Protein AF-A0A8X7CNX5-F1 (afdb_monomer_lite)

Organism: NCBI:txid2747483

Radius of gyration: 21.06 Å; chains: 1; bounding box: 42×54×49 Å

pLDDT: mean 78.17, std 18.8, range [31.39, 95.5]

Sequence (156 aa):
MCGGYTSCVFSLLREIVKSTNPTRCGGGDIEQHLKSDKHKNADRAAASSSSLLNIFKKSDAPTLKDLDIAAAEGVWTYHTIQENHSFRSNDCASKLIQTCFDPKFTCARTKSEAIAVNVLTPTAMKELKYDLDKCNCFTILNDASNHGNKKIYLIV

Structure (mmCIF, N/CA/C/O backbone):
data_AF-A0A8X7CNX5-F1
#
_entry.id   AF-A0A8X7CNX5-F1
#
loop_
_atom_site.group_PDB
_atom_site.id
_atom_site.type_symbol
_atom_site.label_atom_id
_atom_site.label_alt_id
_atom_site.label_comp_id
_atom_site.label_asym_id
_atom_site.label_entity_id
_atom_site.label_seq_id
_atom_site.pdbx_PDB_ins_code
_atom_site.Cartn_x
_atom_site.Cartn_y
_atom_site.Cartn_z
_atom_site.occupancy
_atom_site.B_iso_or_equiv
_atom_site.auth_seq_id
_atom_site.auth_comp_id
_atom_site.auth_asym_id
_atom_site.auth_atom_id
_atom_site.pdbx_PDB_model_num
ATOM 1 N N . MET A 1 1 ? 21.327 4.549 10.946 1.00 32.88 1 MET A N 1
ATOM 2 C CA . MET A 1 1 ? 21.859 5.490 9.935 1.00 32.88 1 MET A CA 1
ATOM 3 C C . MET A 1 1 ? 21.037 5.355 8.654 1.00 32.88 1 MET A C 1
ATOM 5 O O . MET A 1 1 ? 21.256 4.420 7.907 1.00 32.88 1 MET A O 1
ATOM 9 N N . CYS A 1 2 ? 20.031 6.212 8.450 1.00 31.39 2 CYS A N 1
ATOM 10 C CA . CYS A 1 2 ? 19.222 6.302 7.216 1.00 31.39 2 CYS A CA 1
ATOM 11 C C . CYS A 1 2 ? 18.567 7.698 7.129 1.00 31.39 2 CYS A C 1
ATOM 13 O O . CYS A 1 2 ? 17.367 7.833 6.939 1.00 31.39 2 CYS A O 1
ATOM 15 N N . GLY A 1 3 ? 19.353 8.757 7.357 1.00 32.44 3 GLY A N 1
ATOM 16 C CA . GLY A 1 3 ? 18.874 10.150 7.358 1.00 32.44 3 GLY A CA 1
ATOM 17 C C . GLY A 1 3 ? 19.052 10.898 6.029 1.00 32.44 3 GLY A C 1
ATOM 18 O O . GLY A 1 3 ? 18.756 12.083 5.965 1.00 32.44 3 GLY A O 1
ATOM 19 N N . GLY A 1 4 ? 19.576 10.245 4.984 1.00 31.98 4 GLY A N 1
ATOM 20 C CA . GLY A 1 4 ? 19.979 10.919 3.739 1.00 31.98 4 GLY A CA 1
ATOM 21 C C . GLY A 1 4 ? 18.908 10.979 2.643 1.00 31.98 4 GLY A C 1
ATOM 22 O O . GLY A 1 4 ? 18.873 11.936 1.875 1.00 31.98 4 GLY A O 1
ATOM 23 N N . TYR A 1 5 ? 18.009 9.992 2.571 1.00 35.84 5 TYR A N 1
ATOM 24 C CA . TYR A 1 5 ? 17.114 9.840 1.416 1.00 35.84 5 TYR A CA 1
ATOM 25 C C . TYR A 1 5 ? 15.881 10.756 1.456 1.00 35.84 5 TYR A C 1
ATOM 27 O O . TYR A 1 5 ? 15.419 11.201 0.410 1.00 35.84 5 TYR A O 1
ATOM 35 N N . THR A 1 6 ? 15.384 11.125 2.640 1.00 40.69 6 THR A N 1
ATOM 36 C CA . THR A 1 6 ? 14.233 12.038 2.779 1.00 40.69 6 THR A CA 1
ATOM 37 C C . THR A 1 6 ? 14.596 13.494 2.473 1.00 40.69 6 THR A C 1
ATOM 39 O O . THR A 1 6 ? 13.797 14.206 1.872 1.00 40.69 6 THR A O 1
ATOM 42 N N . SER A 1 7 ? 15.821 13.918 2.802 1.00 38.62 7 SER A N 1
ATOM 43 C CA . SER A 1 7 ? 16.367 15.250 2.480 1.00 38.62 7 SER A CA 1
ATOM 44 C C . SER A 1 7 ? 16.482 15.490 0.966 1.00 38.62 7 SER A C 1
ATOM 46 O O . SER A 1 7 ? 16.140 16.566 0.462 1.00 38.62 7 SER A O 1
ATOM 48 N N . CYS A 1 8 ? 16.909 14.465 0.222 1.00 32.47 8 CYS A N 1
ATOM 49 C CA . CYS A 1 8 ? 17.128 14.563 -1.219 1.00 32.47 8 CYS A CA 1
ATOM 50 C C . CYS A 1 8 ? 15.801 14.647 -1.995 1.00 32.47 8 CYS A C 1
ATOM 52 O O . CYS A 1 8 ? 15.646 15.517 -2.849 1.00 32.47 8 CYS A O 1
ATOM 54 N N . VAL A 1 9 ? 14.796 13.841 -1.623 1.00 43.81 9 VAL A N 1
ATOM 55 C CA . VAL A 1 9 ? 13.459 13.866 -2.251 1.00 43.81 9 VAL A CA 1
ATOM 56 C C . VAL A 1 9 ? 12.730 15.188 -1.976 1.00 43.81 9 VAL A C 1
ATOM 58 O O . VAL A 1 9 ? 12.106 15.744 -2.877 1.00 43.81 9 VAL A O 1
ATOM 61 N N . PHE A 1 10 ? 12.866 15.751 -0.768 1.00 39.16 10 PHE A N 1
ATOM 62 C CA . PHE A 1 10 ? 12.292 1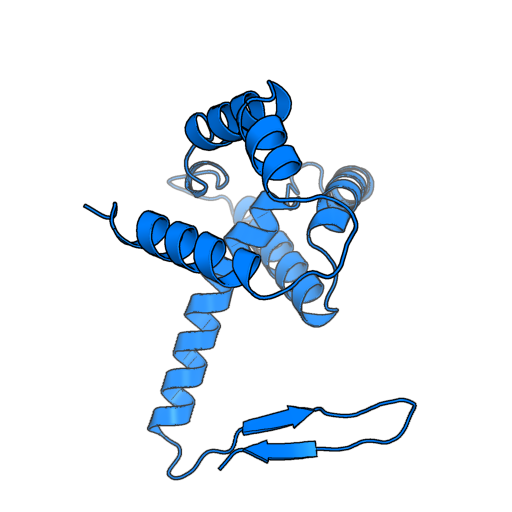7.062 -0.434 1.00 39.16 10 PHE A CA 1
ATOM 63 C C . PHE A 1 10 ? 12.968 18.220 -1.186 1.00 39.16 10 PHE A C 1
ATOM 65 O O . PHE A 1 10 ? 12.303 19.189 -1.555 1.00 39.16 10 PHE A O 1
ATOM 72 N N . SER A 1 11 ? 14.278 18.125 -1.430 1.00 39.47 11 SER A N 1
ATOM 73 C CA . SER A 1 11 ? 15.023 19.125 -2.208 1.00 39.47 11 SER A CA 1
ATOM 74 C C . SER A 1 11 ? 14.665 19.061 -3.696 1.00 39.47 11 SER A C 1
ATOM 76 O O . SER A 1 11 ? 14.449 20.102 -4.314 1.00 39.47 11 SER A O 1
ATOM 78 N N . LEU A 1 12 ? 14.479 17.854 -4.239 1.00 37.12 12 LEU A N 1
ATOM 79 C CA . LEU A 1 12 ? 14.048 17.641 -5.623 1.00 37.12 12 LEU A CA 1
ATOM 80 C C . LEU A 1 12 ? 12.603 18.128 -5.856 1.00 37.12 12 LEU A C 1
ATOM 82 O O . LEU A 1 12 ? 12.318 18.785 -6.854 1.00 37.12 12 LEU A O 1
ATOM 86 N N . LEU A 1 13 ? 11.699 17.900 -4.893 1.00 43.38 13 LEU A N 1
ATOM 87 C CA . LEU A 1 13 ? 10.331 18.444 -4.909 1.00 43.38 13 LEU A CA 1
ATOM 88 C C . LEU A 1 13 ? 10.312 19.982 -4.872 1.00 43.38 13 LEU A C 1
ATOM 90 O O . LEU A 1 13 ? 9.478 20.595 -5.538 1.00 43.38 13 LEU A O 1
ATOM 94 N N . ARG A 1 14 ? 11.247 20.626 -4.155 1.00 44.78 14 ARG A N 1
ATOM 95 C CA . ARG A 1 14 ? 11.394 22.096 -4.163 1.00 44.78 14 ARG A CA 1
ATOM 96 C C . ARG A 1 14 ? 11.859 22.648 -5.512 1.00 44.78 14 ARG A C 1
ATOM 98 O O . ARG A 1 14 ? 11.476 23.767 -5.849 1.00 44.78 14 ARG A O 1
ATOM 105 N N . GLU A 1 15 ? 12.670 21.913 -6.270 1.00 39.59 15 GLU A N 1
ATOM 106 C CA . GLU A 1 15 ? 13.106 22.338 -7.609 1.00 39.59 15 GLU A CA 1
ATOM 107 C C . GLU A 1 15 ? 12.033 22.103 -8.678 1.00 39.59 15 GLU A C 1
ATOM 109 O O . GLU A 1 15 ? 11.807 22.974 -9.518 1.00 39.59 15 GLU A O 1
ATOM 114 N N . ILE A 1 16 ? 11.294 20.995 -8.601 1.00 42.84 16 ILE A N 1
ATOM 115 C CA . ILE A 1 16 ? 10.241 20.658 -9.574 1.00 42.84 16 ILE A CA 1
ATOM 116 C C . ILE A 1 16 ? 9.033 21.607 -9.453 1.00 42.84 16 ILE A C 1
ATOM 118 O O . ILE A 1 16 ? 8.478 22.037 -10.468 1.00 42.84 16 ILE A O 1
ATOM 122 N N . VAL A 1 17 ? 8.674 22.029 -8.233 1.00 46.81 17 VAL A N 1
ATOM 123 C CA . VAL A 1 17 ? 7.570 22.984 -7.993 1.00 46.81 17 VAL A CA 1
ATOM 124 C C . VAL A 1 17 ? 7.873 24.393 -8.528 1.00 46.81 17 VAL A C 1
ATOM 126 O O . VAL A 1 17 ? 6.947 25.115 -8.887 1.00 46.81 17 VAL A O 1
ATOM 129 N N . LYS A 1 18 ? 9.149 24.786 -8.672 1.00 42.78 18 LYS A N 1
ATOM 130 C CA . LYS A 1 18 ? 9.518 26.067 -9.312 1.00 42.78 18 LYS A CA 1
ATOM 131 C C . LYS A 1 18 ? 9.285 26.077 -10.828 1.00 42.78 18 LYS A C 1
ATOM 133 O O . LYS A 1 18 ? 9.194 27.153 -11.409 1.00 42.78 18 LYS A O 1
ATOM 138 N N . SER A 1 19 ? 9.214 24.906 -11.461 1.00 38.91 19 SER A N 1
ATOM 139 C CA . SER A 1 19 ? 9.207 24.751 -12.922 1.00 38.91 19 SER A CA 1
ATOM 140 C C . SER A 1 19 ? 7.797 24.672 -13.528 1.00 38.91 19 SER A C 1
ATOM 142 O O . SER A 1 19 ? 7.607 25.002 -14.697 1.00 38.91 19 SER A O 1
ATOM 144 N N . THR A 1 20 ? 6.773 24.278 -12.758 1.00 43.47 20 THR A N 1
ATOM 145 C CA . THR A 1 20 ? 5.456 23.940 -13.330 1.00 43.47 20 THR A CA 1
ATOM 146 C C . THR A 1 20 ? 4.268 24.372 -12.461 1.00 43.47 20 THR A C 1
ATOM 148 O O . THR A 1 20 ? 3.673 23.546 -11.781 1.00 43.47 20 THR A O 1
ATOM 151 N N . ASN A 1 21 ? 3.845 25.645 -12.518 1.00 39.03 21 ASN A N 1
ATOM 152 C CA . ASN A 1 21 ? 2.401 25.945 -12.466 1.00 39.03 21 ASN A CA 1
ATOM 153 C C . ASN A 1 21 ? 2.032 27.379 -12.906 1.00 39.03 21 ASN A C 1
ATOM 155 O O . ASN A 1 21 ? 2.440 28.343 -12.255 1.00 39.03 21 ASN A O 1
ATOM 159 N N . PRO A 1 22 ? 1.185 27.551 -13.937 1.00 44.25 22 PRO A N 1
ATOM 160 C CA . PRO A 1 22 ? 0.461 28.787 -14.189 1.00 44.25 22 PRO A CA 1
ATOM 161 C C . PRO A 1 22 ? -0.842 28.795 -13.369 1.00 44.25 22 PRO A C 1
ATOM 163 O O . PRO A 1 22 ? -1.930 28.587 -13.899 1.00 44.25 22 PRO A O 1
ATOM 166 N N . THR A 1 23 ? -0.760 29.063 -12.065 1.00 45.31 23 THR A N 1
ATOM 167 C CA . THR A 1 23 ? -1.948 29.338 -11.236 1.00 45.31 23 THR A CA 1
ATOM 168 C C . THR A 1 23 ? -1.673 30.492 -10.285 1.00 45.31 23 THR A C 1
ATOM 170 O O . THR A 1 23 ? -0.646 30.525 -9.620 1.00 45.31 23 THR A O 1
ATOM 173 N N . ARG A 1 24 ? -2.604 31.450 -10.259 1.00 47.94 24 ARG A N 1
ATOM 174 C CA . ARG A 1 24 ? -2.575 32.745 -9.561 1.00 47.94 24 ARG A CA 1
ATOM 175 C C . ARG A 1 24 ? -2.156 32.660 -8.080 1.00 47.94 24 ARG A C 1
ATOM 177 O O . ARG A 1 24 ? -3.027 32.604 -7.220 1.00 47.94 24 ARG A O 1
ATOM 184 N N . CYS A 1 25 ? -0.858 32.687 -7.795 1.00 54.88 25 CYS A N 1
ATOM 185 C CA . CYS A 1 25 ? -0.252 33.095 -6.520 1.00 54.88 25 CYS A CA 1
ATOM 186 C C . CYS A 1 25 ? 1.268 33.157 -6.721 1.00 54.88 25 CYS A C 1
ATOM 188 O O . CYS A 1 25 ? 1.868 32.203 -7.214 1.00 54.88 25 CYS A O 1
ATOM 190 N N . GLY A 1 26 ? 1.881 34.300 -6.425 1.00 74.38 26 GLY A N 1
ATOM 191 C CA . GLY A 1 26 ? 3.302 34.547 -6.692 1.00 74.38 26 GLY A CA 1
ATOM 192 C C . GLY A 1 26 ? 4.228 33.953 -5.626 1.00 74.38 26 GLY A C 1
ATOM 193 O O . GLY A 1 26 ? 3.797 33.279 -4.694 1.00 74.38 26 GLY A O 1
ATOM 194 N N . GLY A 1 27 ? 5.525 34.271 -5.708 1.00 73.19 27 GLY A N 1
ATOM 195 C CA . GLY A 1 27 ? 6.509 33.864 -4.692 1.00 73.19 27 GLY A CA 1
ATOM 196 C C . GLY A 1 27 ? 6.195 34.373 -3.275 1.00 73.19 27 GLY A C 1
ATOM 197 O O . GLY A 1 27 ? 6.510 33.695 -2.300 1.00 73.19 27 GLY A O 1
ATOM 198 N N . GLY A 1 28 ? 5.514 35.520 -3.154 1.00 77.50 28 GLY A N 1
ATOM 199 C CA . GLY A 1 28 ? 5.082 36.075 -1.867 1.00 77.50 28 GLY A CA 1
ATOM 200 C C . GLY A 1 28 ? 4.026 35.224 -1.157 1.00 77.50 28 GLY A C 1
ATOM 201 O O . GLY A 1 28 ? 4.108 35.042 0.055 1.00 77.50 28 GLY A O 1
ATOM 202 N N . ASP A 1 29 ? 3.095 34.625 -1.902 1.00 76.25 29 ASP A N 1
ATOM 203 C CA . ASP A 1 29 ? 2.065 33.746 -1.334 1.00 76.25 29 ASP A CA 1
ATOM 204 C C . ASP A 1 29 ? 2.672 32.443 -0.805 1.00 76.25 29 ASP A C 1
ATOM 206 O O . ASP A 1 29 ? 2.238 31.914 0.219 1.00 76.25 29 ASP A O 1
ATOM 210 N N . ILE A 1 30 ? 3.738 31.954 -1.451 1.00 78.00 30 ILE A N 1
ATOM 211 C CA . ILE A 1 30 ? 4.521 30.813 -0.962 1.00 78.00 30 ILE A CA 1
ATOM 212 C C . ILE A 1 30 ? 5.192 31.181 0.363 1.00 78.00 30 ILE A C 1
ATOM 214 O O . ILE A 1 30 ? 5.105 30.432 1.335 1.00 78.00 30 ILE A O 1
ATOM 218 N N . GLU A 1 31 ? 5.829 32.349 0.441 1.00 83.00 31 GLU A N 1
ATOM 219 C CA . GLU A 1 31 ? 6.502 32.785 1.665 1.00 83.00 31 GLU A CA 1
ATOM 220 C C . GLU A 1 31 ? 5.512 33.019 2.820 1.00 83.00 31 GLU A C 1
ATOM 222 O O . GLU A 1 31 ? 5.790 32.673 3.973 1.00 83.00 31 GLU A O 1
ATOM 227 N N . GLN A 1 32 ? 4.324 33.547 2.514 1.00 82.81 32 GLN A N 1
ATOM 228 C CA . GLN A 1 32 ? 3.247 33.727 3.484 1.00 82.81 32 GLN A CA 1
ATOM 229 C C . GLN A 1 32 ? 2.642 32.382 3.920 1.00 82.81 32 GLN A C 1
ATOM 231 O O . GLN A 1 32 ? 2.382 32.186 5.111 1.00 82.81 32 GLN A O 1
ATOM 236 N N . HIS A 1 33 ? 2.493 31.421 3.001 1.00 83.31 33 HIS A N 1
ATOM 237 C CA . HIS A 1 33 ? 2.070 30.055 3.313 1.00 83.31 33 HIS A CA 1
ATOM 238 C C . HIS A 1 33 ? 3.047 29.365 4.270 1.00 83.31 33 HIS A C 1
ATOM 240 O O . HIS A 1 33 ? 2.607 28.815 5.281 1.00 83.31 33 HIS A O 1
ATOM 246 N N . LEU A 1 34 ? 4.358 29.453 4.013 1.00 82.31 34 LEU A N 1
ATOM 247 C CA . LEU A 1 34 ? 5.399 28.875 4.877 1.00 82.31 34 LEU A CA 1
ATOM 248 C C . LEU A 1 34 ? 5.371 29.464 6.298 1.00 82.31 34 LEU A C 1
ATOM 250 O O . LEU A 1 34 ? 5.640 28.772 7.279 1.00 82.31 34 LEU A O 1
ATOM 254 N N . LYS A 1 35 ? 5.015 30.747 6.430 1.00 86.38 35 LYS A N 1
ATOM 255 C CA . LYS A 1 35 ? 4.885 31.423 7.732 1.00 86.38 35 LYS A CA 1
ATOM 256 C C . LYS A 1 35 ? 3.558 31.119 8.437 1.00 86.38 35 LYS A C 1
ATOM 258 O O . LYS A 1 35 ? 3.467 31.351 9.647 1.00 86.38 35 LYS A O 1
ATOM 263 N N . SER A 1 36 ? 2.561 30.596 7.721 1.00 90.44 36 SER A N 1
ATOM 264 C CA . SER A 1 36 ? 1.232 30.309 8.263 1.00 90.44 36 SER A CA 1
ATOM 265 C C . SER A 1 36 ? 1.258 29.204 9.321 1.00 90.44 36 SER A C 1
ATOM 267 O O . SER A 1 36 ? 2.026 28.242 9.241 1.00 90.44 36 SER A O 1
ATOM 269 N N . ASP A 1 37 ? 0.356 29.300 10.298 1.00 90.69 37 ASP A N 1
ATOM 270 C CA . ASP A 1 37 ? 0.231 28.280 11.344 1.00 90.69 37 ASP A CA 1
ATOM 271 C C . ASP A 1 37 ? -0.247 26.935 10.792 1.00 90.69 37 ASP A C 1
ATOM 273 O O . ASP A 1 37 ? 0.097 25.892 11.341 1.00 90.69 37 ASP A O 1
ATOM 277 N N . LYS A 1 38 ? -0.976 26.930 9.665 1.00 87.25 38 LYS A N 1
ATOM 278 C CA . LYS A 1 38 ? -1.356 25.691 8.971 1.00 87.25 38 LYS A CA 1
ATOM 279 C C . LYS A 1 38 ? -0.129 24.907 8.509 1.00 87.25 38 LYS A C 1
ATOM 281 O O . LYS A 1 38 ? -0.067 23.710 8.770 1.00 87.25 38 LYS A O 1
ATOM 286 N N . HIS A 1 39 ? 0.836 25.570 7.867 1.00 86.31 39 HIS A N 1
ATOM 287 C CA . HIS A 1 39 ? 2.076 24.926 7.423 1.00 86.31 39 HIS A CA 1
ATOM 288 C C . HIS A 1 39 ? 2.898 24.434 8.619 1.00 86.31 39 HIS A C 1
ATOM 290 O O . HIS A 1 39 ? 3.212 23.251 8.704 1.00 86.31 39 HIS A O 1
ATOM 296 N N . LYS A 1 40 ? 3.121 25.296 9.619 1.00 88.88 40 LYS A N 1
ATOM 297 C CA . LYS A 1 40 ? 3.864 24.930 10.839 1.00 88.88 40 LYS A CA 1
ATOM 298 C C . LYS A 1 40 ? 3.230 23.760 11.590 1.00 88.88 40 LYS A C 1
ATOM 300 O O . LYS A 1 40 ? 3.943 22.907 12.112 1.00 88.88 40 LYS A O 1
ATOM 305 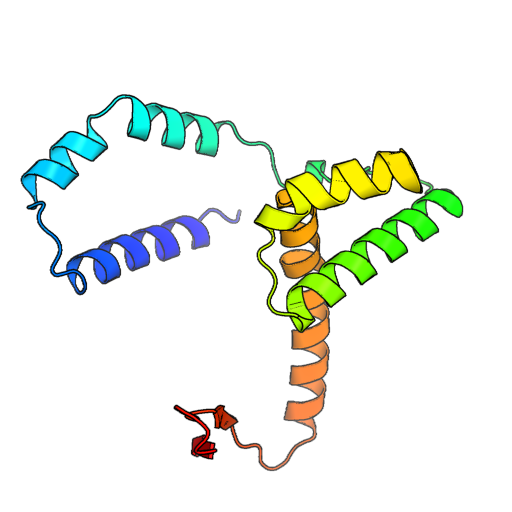N N . ASN A 1 41 ? 1.901 23.708 11.673 1.00 87.88 41 ASN A N 1
ATOM 306 C CA . ASN A 1 41 ? 1.201 22.602 12.320 1.00 87.88 41 ASN A CA 1
ATOM 307 C C . ASN A 1 41 ? 1.286 21.313 11.498 1.00 87.88 41 ASN A C 1
ATOM 309 O O . ASN A 1 41 ? 1.428 20.249 12.092 1.00 87.88 41 ASN A O 1
ATOM 313 N N . ALA A 1 42 ? 1.248 21.394 10.165 1.00 83.12 42 ALA A N 1
ATOM 314 C CA . ALA A 1 42 ? 1.471 20.238 9.301 1.00 83.12 42 ALA A CA 1
ATOM 315 C C . ALA A 1 42 ? 2.900 19.689 9.450 1.00 83.12 42 ALA A C 1
ATOM 317 O O . ALA A 1 42 ? 3.066 18.485 9.632 1.00 83.12 42 ALA A O 1
ATOM 318 N N . ASP A 1 43 ? 3.911 20.561 9.481 1.00 83.25 43 ASP A N 1
ATOM 319 C CA . ASP A 1 43 ? 5.309 20.171 9.700 1.00 83.25 43 ASP A CA 1
ATOM 320 C C . ASP A 1 43 ? 5.515 19.538 11.079 1.00 83.25 43 ASP A C 1
ATOM 322 O O . ASP A 1 43 ? 6.152 18.493 11.209 1.00 83.25 43 ASP A O 1
ATOM 326 N N . ARG A 1 44 ? 4.930 20.137 12.124 1.00 85.19 44 ARG A N 1
ATOM 327 C CA . ARG A 1 44 ? 4.959 19.580 13.484 1.00 85.19 44 ARG A CA 1
ATOM 328 C C . ARG A 1 44 ? 4.270 18.221 13.551 1.00 85.19 44 ARG A C 1
ATOM 330 O O . ARG A 1 44 ? 4.794 17.331 14.209 1.00 85.19 44 ARG A O 1
ATOM 337 N N . ALA A 1 45 ? 3.130 18.056 12.879 1.00 79.75 45 ALA A N 1
ATOM 338 C CA . ALA A 1 45 ? 2.403 16.789 12.820 1.00 79.75 45 ALA A CA 1
ATOM 339 C C . ALA A 1 45 ? 3.182 15.709 12.053 1.00 79.75 45 ALA A C 1
ATOM 341 O O . ALA A 1 45 ? 3.172 14.546 12.450 1.00 79.75 45 ALA A O 1
ATOM 342 N N . ALA A 1 46 ? 3.892 16.082 10.986 1.00 76.31 46 ALA A N 1
ATOM 343 C CA . ALA A 1 46 ? 4.784 15.173 10.276 1.00 76.31 46 ALA A CA 1
ATOM 344 C C . ALA A 1 46 ? 5.968 14.752 11.163 1.00 76.31 46 ALA A C 1
ATOM 346 O O . ALA A 1 46 ? 6.269 13.562 11.260 1.00 76.31 46 ALA A O 1
ATOM 347 N N . ALA A 1 47 ? 6.587 15.702 11.872 1.00 74.81 47 ALA A N 1
ATOM 348 C CA . ALA A 1 47 ? 7.704 15.442 12.781 1.00 74.81 47 ALA A CA 1
ATOM 349 C C . ALA A 1 47 ? 7.309 14.625 14.026 1.00 74.81 47 ALA A C 1
ATOM 351 O O . ALA A 1 47 ? 8.139 13.893 14.560 1.00 74.81 47 ALA A O 1
ATOM 352 N N . SER A 1 48 ? 6.060 14.737 14.490 1.00 74.12 48 SER A N 1
ATOM 353 C CA . SER A 1 48 ? 5.535 13.968 15.626 1.00 74.12 48 SER A CA 1
ATOM 354 C C . SER A 1 48 ? 4.898 12.633 15.229 1.00 74.12 48 SER A C 1
ATOM 356 O O . SER A 1 48 ? 4.506 11.858 16.104 1.00 74.12 48 SER A O 1
ATOM 358 N N . SER A 1 49 ? 4.794 12.339 13.929 1.00 67.25 49 SER A N 1
ATOM 359 C CA . SER A 1 49 ? 4.244 11.072 13.454 1.00 67.25 49 SER A CA 1
ATOM 360 C C . SER A 1 49 ? 5.184 9.906 13.785 1.00 67.25 49 S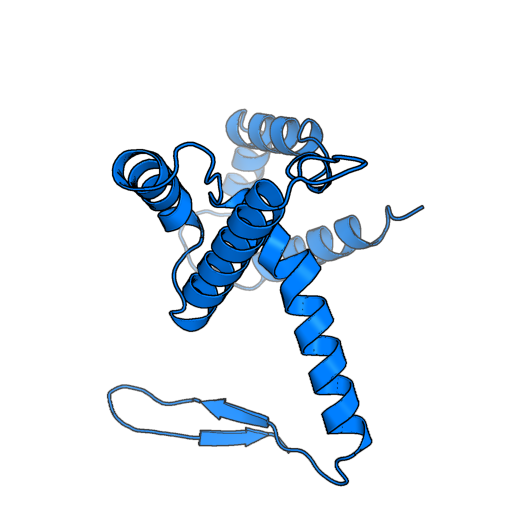ER A C 1
ATOM 362 O O . SER A 1 49 ? 6.397 9.968 13.583 1.00 67.25 49 SER A O 1
ATOM 364 N N . SER A 1 50 ? 4.628 8.831 14.351 1.00 65.12 50 SER A N 1
ATOM 365 C CA . SER A 1 50 ? 5.406 7.635 14.695 1.00 65.12 50 SER A CA 1
ATOM 366 C C . SER A 1 50 ? 5.690 6.768 13.462 1.00 65.12 50 SER A C 1
ATOM 368 O O . SER A 1 50 ? 4.963 6.825 12.472 1.00 65.12 50 SER A O 1
ATOM 370 N N . SER A 1 51 ? 6.756 5.960 13.523 1.00 66.94 51 SER A N 1
ATOM 371 C CA . SER A 1 51 ? 7.172 5.079 12.422 1.00 66.94 51 SER A CA 1
ATOM 372 C C . SER A 1 51 ? 6.024 4.189 11.934 1.00 66.94 51 SER A C 1
ATOM 374 O O . SER A 1 51 ? 5.354 3.545 12.742 1.00 66.94 51 SER A O 1
ATOM 376 N N . LEU A 1 52 ? 5.852 4.089 10.607 1.00 62.75 52 LEU A N 1
ATOM 377 C CA . LEU A 1 52 ? 4.847 3.239 9.945 1.00 62.75 52 LEU A CA 1
ATOM 378 C C . LEU A 1 52 ? 4.912 1.769 10.397 1.00 62.75 52 LEU A C 1
ATOM 380 O O . LEU A 1 52 ? 3.915 1.056 10.342 1.00 62.75 52 LEU A O 1
ATOM 384 N N . LEU A 1 53 ? 6.064 1.321 10.906 1.00 62.47 53 LEU A N 1
ATOM 385 C CA . LEU A 1 53 ? 6.249 -0.026 11.450 1.00 62.47 53 LEU A CA 1
ATOM 386 C C . LEU A 1 53 ? 5.397 -0.307 12.698 1.00 62.47 53 LEU A C 1
ATOM 388 O O . LEU A 1 53 ? 5.159 -1.471 13.009 1.00 62.47 53 LEU A O 1
ATOM 392 N N . ASN A 1 54 ? 4.922 0.728 13.398 1.00 60.88 54 ASN A N 1
ATOM 393 C CA . ASN A 1 54 ? 4.027 0.584 14.550 1.00 60.88 54 ASN A CA 1
ATOM 394 C C . ASN A 1 54 ? 2.563 0.334 14.152 1.00 60.88 54 ASN A C 1
ATOM 396 O O . ASN A 1 54 ? 1.747 0.013 15.012 1.00 60.88 54 ASN A O 1
ATOM 400 N N . ILE A 1 55 ? 2.210 0.493 12.871 1.00 61.47 55 ILE A N 1
ATOM 401 C CA . ILE A 1 55 ? 0.845 0.252 12.372 1.00 61.47 55 ILE A CA 1
ATOM 402 C C . ILE A 1 55 ? 0.537 -1.250 12.352 1.00 61.47 55 ILE A C 1
ATOM 404 O O . ILE A 1 55 ? -0.614 -1.665 12.504 1.00 61.47 55 ILE A O 1
ATOM 408 N N . PHE A 1 56 ? 1.566 -2.080 12.192 1.00 66.50 56 PHE A N 1
ATOM 409 C CA . PHE A 1 56 ? 1.431 -3.526 12.241 1.00 66.50 56 PHE A CA 1
ATOM 410 C C . PHE A 1 56 ? 1.494 -4.005 13.690 1.00 66.50 56 PHE A C 1
ATOM 412 O O . PHE A 1 56 ? 2.410 -3.657 14.439 1.00 66.50 56 PHE A O 1
ATOM 419 N N . LYS A 1 57 ? 0.527 -4.838 14.089 1.00 65.81 57 LYS A N 1
ATOM 420 C CA . LYS A 1 57 ? 0.594 -5.540 15.372 1.00 65.81 57 LYS A CA 1
ATOM 421 C C . LYS A 1 57 ? 1.810 -6.464 15.346 1.00 65.81 57 LYS A C 1
ATOM 423 O O . LYS A 1 57 ? 1.829 -7.439 14.602 1.00 65.81 57 LYS A O 1
ATOM 428 N N . LYS A 1 58 ? 2.819 -6.158 16.160 1.00 63.91 58 LYS A N 1
ATOM 429 C CA . LYS A 1 58 ? 3.915 -7.085 16.442 1.00 63.91 58 LYS A CA 1
ATOM 430 C C . LYS A 1 58 ? 3.399 -8.113 17.442 1.00 63.91 58 LYS A C 1
ATOM 432 O O . LYS A 1 58 ? 3.281 -7.810 18.624 1.00 63.91 58 LYS A O 1
ATOM 437 N N . SER A 1 59 ? 3.024 -9.287 16.955 1.00 64.81 59 SER A N 1
ATOM 438 C CA . SER A 1 59 ? 2.782 -10.457 17.797 1.00 64.81 59 SER A CA 1
ATOM 439 C C . SER A 1 59 ? 3.908 -11.452 17.567 1.00 64.81 59 SER A C 1
ATOM 441 O O . SER A 1 59 ? 4.098 -11.890 16.432 1.00 64.81 59 SER A O 1
ATOM 443 N N . ASP A 1 60 ? 4.612 -11.840 18.629 1.00 67.31 60 ASP A N 1
ATOM 444 C CA . ASP A 1 60 ? 5.666 -12.863 18.559 1.00 67.31 60 ASP A CA 1
ATOM 445 C C . ASP A 1 60 ? 5.108 -14.254 18.187 1.00 67.31 60 ASP A C 1
ATOM 447 O O . ASP A 1 60 ? 5.843 -15.120 17.723 1.00 67.31 60 ASP A O 1
ATOM 451 N N . ALA A 1 61 ? 3.787 -14.443 18.318 1.00 76.81 61 ALA A N 1
ATOM 452 C CA . ALA A 1 61 ? 3.043 -15.599 17.826 1.00 76.81 61 ALA A CA 1
ATOM 453 C C . ALA A 1 61 ? 1.670 -15.157 17.267 1.00 76.81 61 ALA A C 1
ATOM 455 O O . ALA A 1 61 ? 0.731 -14.969 18.046 1.00 76.81 61 ALA A O 1
ATOM 456 N N . PRO A 1 62 ? 1.529 -14.936 15.946 1.00 78.88 62 PRO A N 1
ATOM 457 C CA . PRO A 1 62 ? 0.239 -14.608 15.343 1.00 78.88 62 PRO A CA 1
ATOM 458 C C . PRO A 1 62 ? -0.706 -15.815 15.387 1.00 78.88 62 PRO A C 1
ATOM 460 O O . PRO A 1 62 ? -0.311 -16.946 15.098 1.00 78.88 62 PRO A O 1
ATOM 463 N N . THR A 1 63 ? -1.974 -15.580 15.723 1.00 86.19 63 THR A N 1
ATOM 464 C CA . THR A 1 63 ? -3.012 -16.618 15.635 1.00 86.19 63 THR A CA 1
ATOM 465 C C . THR A 1 63 ? -3.350 -16.874 14.164 1.00 86.19 63 THR A C 1
ATOM 467 O O . THR A 1 63 ? -3.247 -15.962 13.347 1.00 86.19 63 THR A O 1
ATOM 470 N N . LEU A 1 64 ? -3.869 -18.060 13.819 1.00 86.12 64 LEU A N 1
ATOM 471 C CA . LEU A 1 64 ? -4.403 -18.337 12.471 1.00 86.12 64 LEU A CA 1
ATOM 472 C C . LEU A 1 64 ? -5.369 -17.240 11.983 1.00 86.12 64 LEU A C 1
ATOM 474 O O . LEU A 1 64 ? -5.225 -16.737 10.878 1.00 86.12 64 LEU A O 1
ATOM 478 N N . LYS A 1 65 ? -6.268 -16.771 12.857 1.00 85.81 65 LYS A N 1
ATOM 479 C CA . LYS A 1 65 ? -7.197 -15.674 12.541 1.00 85.81 65 LYS A CA 1
ATOM 480 C C . LYS A 1 65 ? -6.499 -14.344 12.241 1.00 85.81 65 LYS A C 1
ATOM 482 O O . LYS A 1 65 ? -7.001 -13.561 11.446 1.00 85.81 65 LYS A O 1
ATOM 487 N N . ASP A 1 66 ? -5.370 -14.062 12.890 1.00 86.62 66 ASP A N 1
ATOM 488 C CA . ASP A 1 66 ? -4.616 -12.829 12.640 1.00 86.62 66 ASP A CA 1
ATOM 489 C C . ASP A 1 66 ? -3.927 -12.886 11.268 1.00 86.62 66 ASP A C 1
ATOM 491 O O . ASP A 1 66 ? -3.846 -11.867 10.581 1.00 86.62 66 ASP A O 1
ATOM 495 N N . LEU A 1 67 ? -3.491 -14.079 10.847 1.00 89.00 67 LEU A N 1
ATOM 496 C CA . LEU A 1 67 ? -2.962 -14.319 9.504 1.00 89.00 67 LEU A CA 1
ATOM 497 C C . LEU A 1 67 ? -4.051 -14.184 8.434 1.00 89.00 67 LEU A C 1
ATOM 499 O O . LEU A 1 67 ? -3.802 -13.544 7.415 1.00 89.00 67 LEU A O 1
ATOM 503 N N . ASP A 1 68 ? -5.256 -14.705 8.681 1.00 91.44 68 ASP A N 1
ATOM 504 C CA . ASP A 1 68 ? -6.394 -14.564 7.760 1.00 91.44 68 ASP A CA 1
ATOM 505 C C . ASP A 1 68 ? -6.773 -13.089 7.554 1.00 91.44 68 ASP A C 1
ATOM 507 O O . ASP A 1 68 ? -6.978 -12.640 6.425 1.00 91.44 68 ASP A O 1
ATOM 511 N N . ILE A 1 69 ? -6.799 -12.303 8.638 1.00 91.25 69 ILE A N 1
ATOM 512 C CA . ILE A 1 69 ? -7.045 -10.858 8.561 1.00 91.25 69 ILE A CA 1
ATOM 513 C C . ILE A 1 69 ? -5.912 -10.172 7.791 1.00 91.25 69 ILE A C 1
ATOM 515 O O . ILE A 1 69 ? -6.187 -9.389 6.885 1.00 91.25 69 ILE A O 1
ATOM 519 N N . ALA A 1 70 ? -4.648 -10.476 8.097 1.00 90.94 70 ALA A N 1
ATOM 520 C CA . ALA A 1 70 ? -3.512 -9.888 7.386 1.00 90.94 70 ALA A CA 1
ATOM 521 C C . ALA A 1 70 ? -3.545 -10.208 5.879 1.00 90.94 70 ALA A C 1
ATOM 523 O O . ALA A 1 70 ? -3.276 -9.331 5.055 1.00 90.94 70 ALA A O 1
ATOM 524 N N . ALA A 1 71 ? -3.933 -11.433 5.511 1.00 92.31 71 ALA A N 1
ATOM 525 C CA . ALA A 1 71 ? -4.134 -11.832 4.124 1.00 92.31 71 ALA A CA 1
ATOM 526 C C . ALA A 1 71 ? -5.277 -11.039 3.471 1.00 92.31 71 ALA A C 1
ATOM 528 O O . ALA A 1 71 ? -5.091 -10.500 2.381 1.00 92.31 71 ALA A O 1
ATOM 529 N N . ALA A 1 72 ? -6.421 -10.887 4.146 1.00 93.44 72 ALA A N 1
ATOM 530 C CA . ALA A 1 72 ? -7.544 -10.095 3.644 1.00 93.44 72 ALA A CA 1
ATOM 531 C C . ALA A 1 72 ? -7.161 -8.622 3.411 1.00 93.44 72 ALA A C 1
ATOM 533 O O . ALA A 1 72 ? -7.513 -8.037 2.386 1.00 93.44 72 ALA A O 1
ATOM 534 N N . GLU A 1 73 ? -6.399 -8.017 4.323 1.00 94.00 73 GLU A N 1
ATOM 535 C CA . GLU A 1 73 ? -5.909 -6.640 4.185 1.00 94.00 73 GLU A CA 1
ATOM 536 C C . GLU A 1 73 ? -4.891 -6.492 3.043 1.00 94.00 73 GLU A C 1
ATOM 538 O O . GLU A 1 73 ? -4.897 -5.479 2.331 1.00 94.00 73 GLU A O 1
ATOM 543 N N . GLY A 1 74 ? -4.044 -7.506 2.843 1.00 93.94 74 GLY A N 1
ATOM 544 C CA . GLY A 1 74 ? -3.115 -7.596 1.718 1.00 93.94 74 GLY A CA 1
ATOM 545 C C . GLY A 1 74 ? -3.836 -7.679 0.374 1.00 93.94 74 GLY A C 1
ATOM 546 O O . GLY A 1 74 ? -3.559 -6.884 -0.526 1.00 93.94 74 GLY A O 1
ATOM 547 N N . VAL A 1 75 ? -4.816 -8.578 0.267 1.00 95.12 75 VAL A N 1
ATOM 548 C CA . VAL A 1 75 ? -5.652 -8.750 -0.933 1.00 95.12 75 VAL A CA 1
ATOM 549 C C . VAL A 1 75 ? -6.451 -7.481 -1.232 1.00 95.12 75 VAL A C 1
ATOM 551 O O . VAL A 1 75 ? -6.479 -7.032 -2.377 1.00 95.12 75 VAL A O 1
ATOM 554 N N . TRP A 1 76 ? -7.037 -6.849 -0.212 1.00 94.94 76 TRP A N 1
ATOM 555 C CA . TRP A 1 76 ? -7.751 -5.579 -0.370 1.00 94.94 76 TRP A CA 1
ATOM 556 C C . TRP A 1 76 ? -6.846 -4.471 -0.924 1.00 94.94 76 TRP A C 1
ATOM 558 O O . TRP A 1 76 ? -7.232 -3.719 -1.824 1.00 94.94 76 TRP A O 1
ATOM 568 N N . THR A 1 77 ? -5.616 -4.385 -0.412 1.00 95.00 77 THR A N 1
ATOM 569 C CA . THR A 1 77 ? -4.625 -3.412 -0.885 1.00 95.00 77 THR A CA 1
ATOM 570 C C . THR A 1 77 ? -4.249 -3.672 -2.340 1.00 95.00 77 THR A C 1
ATOM 572 O O . THR A 1 77 ? -4.238 -2.736 -3.138 1.00 95.00 77 THR A O 1
ATOM 575 N N . TYR A 1 78 ? -3.998 -4.931 -2.705 1.00 95.50 78 TYR A N 1
ATOM 576 C CA . TYR A 1 78 ? -3.710 -5.315 -4.086 1.00 95.50 78 TYR A CA 1
ATOM 577 C C . TYR A 1 78 ? -4.860 -4.943 -5.031 1.00 95.50 78 TYR A C 1
ATOM 579 O O . TYR A 1 78 ? -4.626 -4.300 -6.050 1.00 95.50 78 TYR A O 1
ATOM 587 N N . HIS A 1 79 ? -6.104 -5.258 -4.660 1.00 95.00 79 HIS A N 1
ATOM 588 C CA . HIS A 1 79 ? -7.279 -4.882 -5.447 1.00 95.00 79 HIS A CA 1
ATOM 589 C C . HIS A 1 79 ? -7.395 -3.360 -5.624 1.00 95.00 79 HIS A C 1
ATOM 591 O O . HIS A 1 79 ? -7.622 -2.886 -6.733 1.00 95.00 79 HIS A O 1
ATOM 597 N N . THR A 1 80 ? -7.152 -2.588 -4.559 1.00 94.25 80 THR A N 1
ATOM 598 C CA . THR A 1 80 ? -7.164 -1.116 -4.626 1.00 94.25 80 THR A CA 1
ATOM 599 C C . THR A 1 80 ? -6.166 -0.591 -5.669 1.00 94.25 80 THR A C 1
ATOM 601 O O . THR A 1 80 ? -6.487 0.335 -6.410 1.00 94.25 80 THR A O 1
ATOM 604 N N . ILE A 1 81 ? -4.968 -1.185 -5.745 1.00 94.12 81 ILE A N 1
ATOM 605 C CA . ILE A 1 81 ? -3.927 -0.803 -6.713 1.00 94.12 81 ILE A CA 1
ATOM 606 C C . ILE A 1 81 ? -4.332 -1.196 -8.135 1.00 94.12 81 ILE A C 1
ATOM 608 O O . ILE A 1 81 ? -4.206 -0.378 -9.043 1.00 94.12 81 ILE A O 1
ATOM 612 N N . GLN A 1 82 ? -4.838 -2.417 -8.323 1.00 93.38 82 GLN A N 1
ATOM 613 C CA . GLN A 1 82 ? -5.217 -2.934 -9.641 1.00 93.38 82 GLN A CA 1
ATOM 614 C C . GLN A 1 82 ? -6.343 -2.124 -10.292 1.00 93.38 82 GLN A C 1
ATOM 616 O O . GLN A 1 82 ? -6.273 -1.827 -11.480 1.00 93.38 82 GLN A O 1
ATOM 621 N N . GLU A 1 83 ? -7.337 -1.703 -9.510 1.00 92.12 83 GLU A N 1
ATOM 622 C CA . GLU A 1 83 ? -8.436 -0.849 -9.987 1.00 92.12 83 GLU A CA 1
ATOM 623 C C . GLU A 1 83 ? -8.067 0.646 -10.022 1.00 92.12 83 GLU A C 1
ATOM 625 O O . GLU A 1 83 ? -8.909 1.504 -10.299 1.00 92.12 83 GLU A O 1
ATOM 630 N N . ASN A 1 84 ? -6.810 0.986 -9.711 1.00 89.12 84 ASN A N 1
ATOM 631 C CA . ASN A 1 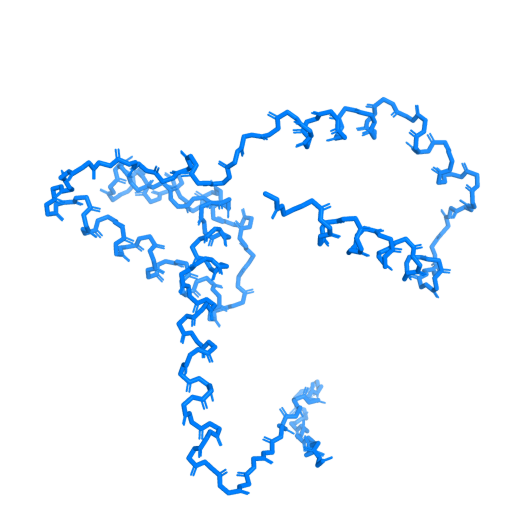84 ? -6.310 2.357 -9.616 1.00 89.12 84 ASN A CA 1
ATOM 632 C C . ASN A 1 84 ? -7.178 3.252 -8.702 1.00 89.12 84 ASN A C 1
ATOM 634 O O . ASN A 1 84 ? -7.411 4.438 -8.962 1.00 89.12 84 ASN A O 1
ATOM 638 N N . HIS A 1 85 ? -7.692 2.670 -7.618 1.00 91.19 85 HIS A N 1
ATOM 639 C CA . HIS A 1 85 ? -8.488 3.377 -6.630 1.00 91.19 85 HIS A CA 1
ATOM 640 C C . HIS A 1 85 ? -7.600 4.172 -5.670 1.00 91.19 85 HIS A C 1
ATOM 642 O O . HIS A 1 85 ? -6.490 3.786 -5.307 1.00 91.19 85 HIS A O 1
ATOM 648 N N . SER A 1 86 ? -8.109 5.316 -5.213 1.00 92.31 86 SER A N 1
ATOM 649 C CA . SER A 1 86 ? -7.383 6.136 -4.247 1.00 92.31 86 SER A CA 1
ATOM 650 C C . SER A 1 86 ? -7.348 5.455 -2.881 1.00 92.31 86 SER A C 1
ATOM 652 O O . SER A 1 86 ? -8.397 5.171 -2.319 1.00 92.31 86 SER A O 1
ATOM 654 N N . PHE A 1 87 ? -6.183 5.350 -2.237 1.00 91.75 87 PHE A N 1
ATOM 655 C CA . PHE A 1 87 ? -6.116 4.882 -0.841 1.00 91.75 87 PHE A CA 1
ATOM 656 C C . PHE A 1 87 ? -6.956 5.725 0.135 1.00 91.75 87 PHE A C 1
ATOM 658 O O . PHE A 1 87 ? -7.280 5.263 1.225 1.00 91.75 87 PHE A O 1
ATOM 665 N N . ARG A 1 88 ? -7.357 6.949 -0.241 1.00 90.19 88 ARG A N 1
ATOM 666 C CA . ARG A 1 88 ? -8.278 7.773 0.559 1.00 90.19 88 ARG A CA 1
ATOM 667 C C . ARG A 1 88 ? -9.686 7.180 0.647 1.00 90.19 88 ARG A C 1
ATOM 669 O O . ARG A 1 88 ? -10.346 7.405 1.657 1.00 90.19 88 ARG A O 1
ATOM 676 N N . SER A 1 89 ? -10.153 6.421 -0.351 1.00 91.38 89 SER A N 1
ATOM 677 C CA . SER A 1 89 ? -11.447 5.728 -0.246 1.00 91.38 89 SER A CA 1
ATOM 678 C C . SER A 1 89 ? -11.406 4.596 0.780 1.00 91.38 89 SER A C 1
ATOM 680 O O . SER A 1 89 ? -12.440 4.225 1.330 1.00 91.38 89 SER A O 1
ATOM 682 N N . ASN A 1 90 ? -10.219 4.097 1.129 1.00 93.12 90 ASN A N 1
ATOM 683 C CA . ASN A 1 90 ? -10.094 3.033 2.121 1.00 93.12 90 ASN A CA 1
ATOM 684 C C . ASN A 1 90 ? -10.408 3.517 3.545 1.00 93.12 90 ASN A C 1
ATOM 686 O O . ASN A 1 90 ? -10.771 2.703 4.389 1.00 93.12 90 ASN A O 1
ATOM 690 N N . ASP A 1 91 ? -10.374 4.828 3.816 1.00 92.31 91 ASP A N 1
ATOM 691 C CA . ASP A 1 91 ? -10.775 5.373 5.122 1.00 92.31 91 ASP A CA 1
ATOM 692 C C . ASP A 1 91 ? -12.277 5.166 5.402 1.00 92.31 91 ASP A C 1
ATOM 694 O O . ASP A 1 91 ? -12.663 4.929 6.552 1.00 92.31 91 ASP A O 1
ATOM 698 N N . CYS A 1 92 ? -13.135 5.231 4.372 1.00 91.94 92 CYS A N 1
ATOM 699 C CA . CYS A 1 92 ? -14.555 4.894 4.512 1.00 91.94 92 CYS A CA 1
ATOM 700 C C . CYS A 1 92 ? -14.812 3.396 4.304 1.00 91.94 92 CYS A C 1
ATOM 702 O O . CYS A 1 92 ? -15.561 2.807 5.086 1.00 91.94 92 CYS A O 1
ATOM 704 N N . ALA A 1 93 ? -14.147 2.761 3.331 1.00 92.75 93 ALA A N 1
ATOM 705 C CA . ALA A 1 93 ? -14.328 1.337 3.058 1.00 92.75 93 ALA A CA 1
ATOM 706 C C . ALA A 1 93 ? -13.920 0.466 4.255 1.00 92.75 93 ALA A C 1
ATOM 708 O O . ALA A 1 93 ? -14.664 -0.436 4.624 1.00 92.75 93 ALA A O 1
ATOM 709 N N . SER A 1 94 ? -12.815 0.783 4.940 1.00 93.06 94 SER A N 1
ATOM 710 C CA . SER A 1 94 ? -12.388 0.040 6.133 1.00 93.06 94 SER A CA 1
ATOM 711 C C . SER A 1 94 ? -13.446 0.062 7.236 1.00 93.06 94 SER A C 1
ATOM 713 O O . SER A 1 94 ? -13.644 -0.955 7.890 1.00 93.06 94 SER A O 1
ATOM 715 N N . LYS A 1 95 ? -14.148 1.185 7.441 1.00 93.31 95 LYS A N 1
ATOM 716 C CA . LYS A 1 95 ? -15.226 1.282 8.445 1.00 93.31 95 LYS A CA 1
ATOM 717 C C . LYS A 1 95 ? -16.454 0.471 8.040 1.00 93.31 95 LYS A C 1
ATOM 719 O O . LYS A 1 95 ? -17.089 -0.159 8.884 1.00 93.31 95 LYS A O 1
ATOM 724 N N . LEU A 1 96 ? -16.779 0.479 6.749 1.00 94.00 96 LEU A N 1
ATOM 725 C CA . LEU A 1 96 ? -17.876 -0.315 6.208 1.00 94.00 96 LEU A CA 1
ATOM 726 C C . LEU A 1 96 ? -17.578 -1.814 6.347 1.00 94.00 96 LEU A C 1
ATOM 728 O O . LEU A 1 96 ? -18.415 -2.558 6.848 1.00 94.00 96 LEU A O 1
ATOM 732 N N . ILE A 1 97 ? -16.355 -2.237 6.018 1.00 93.25 97 ILE A N 1
ATOM 733 C CA . ILE A 1 97 ? -15.919 -3.630 6.154 1.00 93.25 97 ILE A CA 1
ATOM 734 C C . ILE A 1 97 ? -15.939 -4.079 7.621 1.00 93.25 97 ILE A C 1
ATOM 736 O O . ILE A 1 97 ? -16.420 -5.172 7.911 1.00 93.25 97 ILE A O 1
ATOM 740 N N . GLN A 1 98 ? -15.506 -3.221 8.550 1.00 94.19 98 GLN A N 1
ATOM 741 C CA . GLN A 1 98 ? -15.600 -3.491 9.991 1.00 94.19 98 GLN A CA 1
ATOM 742 C C . GLN A 1 98 ? -17.033 -3.710 10.471 1.00 94.19 98 GLN A C 1
ATOM 744 O O . GLN A 1 98 ? -17.273 -4.539 11.345 1.00 94.19 98 GLN A O 1
ATOM 749 N N . THR A 1 99 ? -17.977 -2.949 9.916 1.00 93.94 99 THR A N 1
ATOM 750 C CA . THR A 1 99 ? -19.387 -2.998 10.321 1.00 93.94 99 THR A CA 1
ATOM 751 C C . THR A 1 99 ? -20.101 -4.210 9.723 1.00 93.94 99 THR A C 1
ATOM 753 O O . THR A 1 99 ? -20.932 -4.821 10.387 1.00 93.94 99 THR A O 1
ATOM 756 N N . CYS A 1 100 ? -19.791 -4.555 8.471 1.00 93.12 100 CYS A N 1
ATOM 757 C CA . CYS A 1 100 ? -20.500 -5.596 7.727 1.00 93.12 100 CYS A CA 1
ATOM 758 C C . CYS A 1 100 ? -19.862 -6.989 7.827 1.00 93.12 100 CYS A C 1
ATOM 760 O O . CYS A 1 100 ? -20.573 -7.972 7.636 1.00 93.12 100 CYS A O 1
ATOM 762 N N . PHE A 1 101 ? -18.552 -7.087 8.082 1.00 90.12 101 PHE A N 1
ATOM 763 C CA . PHE A 1 101 ? -17.810 -8.348 7.978 1.00 90.12 101 PHE A CA 1
ATOM 764 C C . PHE A 1 101 ? -16.995 -8.665 9.233 1.00 90.12 101 PHE A C 1
ATOM 766 O O . PHE A 1 101 ? -17.438 -9.464 10.055 1.00 90.12 101 PHE A O 1
ATOM 773 N N . ASP A 1 102 ? -15.809 -8.069 9.387 1.00 89.69 102 ASP A N 1
ATOM 774 C CA . ASP A 1 102 ? -14.914 -8.358 10.512 1.00 89.69 102 ASP A CA 1
ATOM 775 C C . ASP A 1 102 ? -14.505 -7.062 11.224 1.00 89.69 102 ASP A C 1
ATOM 777 O O . ASP A 1 102 ? -13.776 -6.250 10.642 1.00 89.69 102 ASP A O 1
ATOM 781 N N . PRO A 1 103 ? -14.890 -6.870 12.500 1.00 89.69 103 PRO A N 1
ATOM 782 C CA . PRO A 1 103 ? -14.557 -5.663 13.254 1.00 89.69 103 PRO A CA 1
ATOM 783 C C . PRO A 1 103 ? -13.047 -5.464 13.459 1.00 89.69 103 PRO A C 1
ATOM 785 O O . PRO A 1 103 ? -12.615 -4.364 13.805 1.00 89.69 103 PRO A O 1
ATOM 788 N N . LYS A 1 104 ? -12.224 -6.502 13.269 1.00 88.00 104 LYS A N 1
ATOM 789 C CA . LYS A 1 104 ? -10.761 -6.424 13.394 1.00 88.00 104 LYS A CA 1
ATOM 790 C C . LYS A 1 104 ? -10.059 -6.003 12.102 1.00 88.00 104 LYS A C 1
ATOM 792 O O . LYS A 1 104 ? -8.861 -5.709 12.154 1.00 88.00 104 LYS A O 1
ATOM 797 N N . PHE A 1 105 ? -10.765 -5.943 10.974 1.00 90.31 105 PHE A N 1
ATOM 798 C CA . PHE A 1 105 ? -10.207 -5.457 9.714 1.00 90.31 105 PHE A CA 1
ATOM 799 C C . PHE A 1 105 ? -9.841 -3.976 9.841 1.00 90.31 105 PHE A C 1
ATOM 801 O O . PHE A 1 105 ? -10.703 -3.152 10.113 1.00 90.31 105 PHE A O 1
ATOM 808 N N . THR A 1 106 ? -8.579 -3.591 9.663 1.00 87.12 106 THR A N 1
ATOM 809 C CA . THR A 1 106 ? -8.113 -2.211 9.919 1.00 87.12 106 THR A CA 1
ATOM 810 C C . THR A 1 106 ? -7.289 -1.647 8.759 1.00 87.12 106 THR A C 1
ATOM 812 O O . THR A 1 106 ? -6.345 -0.884 8.969 1.00 87.12 106 THR A O 1
ATOM 815 N N . CYS A 1 107 ? -7.643 -1.993 7.516 1.00 90.81 107 CYS A N 1
ATOM 816 C CA . CYS A 1 107 ? -6.951 -1.530 6.308 1.00 90.81 107 CYS A CA 1
ATOM 817 C C . CYS A 1 107 ? -7.515 -0.205 5.776 1.00 90.81 107 CYS A C 1
ATOM 819 O O . CYS A 1 107 ? -8.221 -0.155 4.770 1.00 90.81 107 CYS A O 1
ATOM 821 N N . ALA A 1 108 ? -7.192 0.878 6.479 1.00 91.12 108 ALA A N 1
ATOM 822 C CA . ALA A 1 108 ? -7.418 2.250 6.027 1.00 91.12 108 ALA A CA 1
ATOM 823 C C . ALA A 1 108 ? -6.207 2.784 5.232 1.00 91.12 108 ALA A C 1
ATOM 825 O O . ALA A 1 108 ? -5.220 2.067 5.039 1.00 91.12 108 ALA A O 1
ATOM 826 N N . ARG A 1 109 ? -6.236 4.061 4.824 1.00 92.25 109 ARG A N 1
ATOM 827 C CA . ARG A 1 109 ? -5.238 4.678 3.926 1.00 92.25 109 ARG A CA 1
ATOM 828 C C . ARG A 1 109 ? -3.783 4.346 4.267 1.00 92.25 109 ARG A C 1
ATOM 830 O O . ARG A 1 109 ? -3.064 3.813 3.430 1.00 92.25 109 ARG A O 1
ATOM 837 N N . THR A 1 110 ? -3.352 4.649 5.492 1.00 90.44 110 THR A N 1
ATOM 838 C CA . THR A 1 110 ? -1.941 4.523 5.892 1.00 90.44 110 THR A CA 1
ATOM 839 C C . THR A 1 110 ? -1.477 3.068 5.919 1.00 90.44 110 THR A C 1
ATOM 841 O O . THR A 1 110 ? -0.331 2.772 5.594 1.00 90.44 110 THR A O 1
ATOM 844 N N . LYS A 1 111 ? -2.368 2.144 6.296 1.00 91.19 111 LYS A N 1
ATOM 845 C CA . LYS A 1 111 ? -2.046 0.716 6.339 1.00 91.19 111 LYS A CA 1
ATOM 846 C C . LYS A 1 111 ? -1.986 0.132 4.930 1.00 91.19 111 LYS A C 1
ATOM 848 O O . LYS A 1 111 ? -1.036 -0.584 4.635 1.00 91.19 111 LYS A O 1
ATOM 853 N N . SER A 1 112 ? -2.927 0.497 4.054 1.00 92.94 112 SER A N 1
ATOM 854 C CA . SER A 1 112 ? -2.882 0.117 2.635 1.00 92.94 112 SER A CA 1
ATOM 855 C C . SER A 1 112 ? -1.606 0.625 1.960 1.00 92.94 112 SER A C 1
ATOM 857 O O . SER A 1 112 ? -0.916 -0.143 1.300 1.00 92.94 112 SER A O 1
ATOM 859 N N . GLU A 1 113 ? -1.235 1.888 2.179 1.00 91.69 113 GLU A N 1
ATOM 860 C CA . GLU A 1 113 ? 0.010 2.455 1.646 1.00 91.69 113 GLU A CA 1
ATOM 861 C C . GLU A 1 113 ? 1.243 1.704 2.169 1.00 91.69 113 GLU A C 1
ATOM 863 O O . GLU A 1 113 ? 2.124 1.326 1.397 1.00 91.69 113 GLU A O 1
ATOM 868 N N . ALA A 1 114 ? 1.287 1.412 3.472 1.00 90.75 114 ALA A N 1
ATOM 869 C CA . ALA A 1 114 ? 2.392 0.670 4.063 1.00 90.75 114 ALA A CA 1
ATOM 870 C C . ALA A 1 114 ? 2.501 -0.763 3.514 1.00 90.75 114 ALA A C 1
ATOM 872 O O . ALA A 1 114 ? 3.619 -1.229 3.291 1.00 90.75 114 ALA A O 1
ATOM 873 N N . ILE A 1 115 ? 1.379 -1.452 3.280 1.00 92.50 115 ILE A N 1
ATOM 874 C CA . ILE A 1 115 ? 1.354 -2.784 2.655 1.00 92.50 115 ILE A CA 1
ATOM 875 C C . ILE A 1 115 ? 1.839 -2.694 1.204 1.00 92.50 115 ILE A C 1
ATOM 877 O O . ILE A 1 115 ? 2.689 -3.483 0.790 1.00 92.50 115 ILE A O 1
ATOM 881 N N . ALA A 1 116 ? 1.355 -1.709 0.446 1.00 93.19 116 ALA A N 1
ATOM 882 C CA . ALA A 1 116 ? 1.768 -1.497 -0.935 1.00 93.19 116 ALA A CA 1
ATOM 883 C C . ALA A 1 116 ? 3.288 -1.313 -1.033 1.00 93.19 116 ALA A C 1
ATOM 885 O O . ALA A 1 116 ? 3.963 -2.074 -1.721 1.00 93.19 116 ALA A O 1
ATOM 886 N N . VAL A 1 117 ? 3.838 -0.363 -0.272 1.00 91.44 117 VAL A N 1
ATOM 887 C CA . VAL A 1 117 ? 5.254 0.015 -0.351 1.00 91.44 117 VAL A CA 1
ATOM 888 C C . VAL A 1 117 ? 6.180 -1.046 0.243 1.00 91.44 117 VAL A C 1
ATOM 890 O O . VAL A 1 117 ? 7.224 -1.329 -0.339 1.00 91.44 117 VAL A O 1
ATOM 893 N N . ASN A 1 118 ? 5.835 -1.633 1.392 1.00 90.44 118 ASN A N 1
ATOM 894 C CA . ASN A 1 118 ? 6.766 -2.499 2.127 1.00 90.44 118 ASN A CA 1
ATOM 895 C C . ASN A 1 118 ? 6.593 -3.994 1.837 1.00 90.44 118 ASN A C 1
ATOM 897 O O . ASN A 1 118 ? 7.475 -4.769 2.199 1.00 90.44 118 ASN A O 1
ATOM 901 N N . VAL A 1 119 ? 5.483 -4.414 1.220 1.00 90.88 119 VAL A N 1
ATOM 902 C CA . VAL A 1 119 ? 5.199 -5.835 0.947 1.00 90.88 119 VAL A CA 1
ATOM 903 C C . VAL A 1 119 ? 5.059 -6.089 -0.550 1.00 90.88 119 VAL A C 1
ATOM 905 O O . VAL A 1 119 ? 5.801 -6.899 -1.108 1.00 90.88 119 VAL A O 1
ATOM 908 N N . LEU A 1 120 ? 4.146 -5.380 -1.221 1.00 93.31 120 LEU A N 1
ATOM 909 C CA . LEU A 1 120 ? 3.849 -5.636 -2.635 1.00 93.31 120 LEU A CA 1
ATOM 910 C C . LEU A 1 120 ? 4.986 -5.168 -3.551 1.00 93.31 120 LEU A C 1
ATOM 912 O O . LEU A 1 120 ? 5.484 -5.958 -4.350 1.00 93.31 120 LEU A O 1
ATOM 916 N N . THR A 1 121 ? 5.460 -3.931 -3.388 1.00 92.50 121 THR A N 1
ATOM 917 C CA . THR A 1 121 ? 6.562 -3.373 -4.186 1.00 92.50 121 THR A CA 1
ATOM 918 C C . THR A 1 121 ? 7.832 -4.232 -4.169 1.00 92.50 121 THR A C 1
ATOM 920 O O . THR A 1 121 ? 8.311 -4.569 -5.249 1.00 92.50 121 THR A O 1
ATOM 923 N N . PRO A 1 122 ? 8.414 -4.632 -3.018 1.00 94.31 122 PRO A N 1
ATOM 924 C CA . PRO A 1 122 ? 9.638 -5.437 -3.031 1.00 94.31 122 PRO A CA 1
ATOM 925 C C . PRO A 1 122 ? 9.432 -6.815 -3.667 1.00 94.31 122 PRO A C 1
ATOM 927 O O . PRO A 1 122 ? 10.355 -7.331 -4.296 1.00 94.31 122 PRO A O 1
ATOM 930 N N . THR A 1 1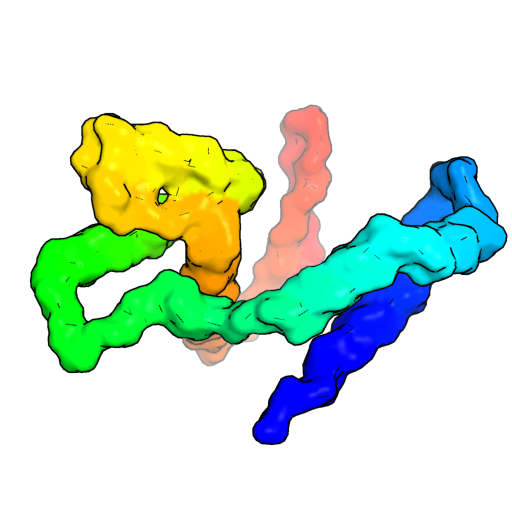23 ? 8.234 -7.390 -3.545 1.00 93.00 123 THR A N 1
ATOM 931 C CA . THR A 1 123 ? 7.890 -8.662 -4.195 1.00 93.00 123 THR A CA 1
ATOM 932 C C . THR A 1 123 ? 7.851 -8.492 -5.713 1.00 93.00 123 THR A C 1
ATOM 934 O O . THR A 1 123 ? 8.566 -9.199 -6.419 1.00 93.00 123 THR A O 1
ATOM 937 N N . ALA A 1 124 ? 7.135 -7.477 -6.204 1.00 93.38 124 ALA A N 1
ATOM 938 C CA . ALA A 1 124 ? 7.052 -7.162 -7.629 1.00 93.38 124 ALA A CA 1
ATOM 939 C C . ALA A 1 124 ? 8.426 -6.830 -8.236 1.00 93.38 124 ALA A C 1
ATOM 941 O O . ALA A 1 124 ? 8.764 -7.306 -9.313 1.00 93.38 124 ALA A O 1
ATOM 942 N N . MET A 1 125 ? 9.264 -6.067 -7.526 1.00 94.75 125 MET A N 1
ATOM 943 C CA . MET A 1 125 ? 10.618 -5.734 -7.987 1.00 94.75 125 MET A CA 1
ATOM 944 C C . MET A 1 125 ? 11.530 -6.964 -8.050 1.00 94.75 125 MET A C 1
ATOM 946 O O . MET A 1 125 ? 12.389 -7.052 -8.926 1.00 94.75 125 MET A O 1
ATOM 950 N N . LYS A 1 126 ? 11.358 -7.920 -7.129 1.00 95.50 126 LYS A N 1
ATOM 951 C CA . LYS A 1 126 ? 12.111 -9.178 -7.133 1.00 95.50 126 LYS A CA 1
ATOM 952 C C . LYS A 1 126 ? 11.727 -10.053 -8.327 1.00 95.50 126 LYS A C 1
ATOM 954 O O . LYS A 1 126 ? 12.622 -10.591 -8.974 1.00 95.50 126 LYS A O 1
ATOM 959 N N . GLU A 1 127 ? 10.433 -10.182 -8.605 1.00 94.75 127 GLU A N 1
ATOM 960 C CA . GLU A 1 127 ? 9.925 -10.922 -9.768 1.00 94.75 127 GLU A CA 1
ATOM 961 C C . GLU A 1 127 ? 10.365 -10.259 -11.073 1.00 94.75 127 GLU A C 1
ATOM 963 O O . GLU A 1 127 ? 10.988 -10.909 -11.907 1.00 94.75 127 GLU A O 1
ATOM 968 N N . LEU A 1 128 ? 10.191 -8.940 -11.186 1.00 93.12 128 LEU A N 1
ATOM 969 C CA . LEU A 1 128 ? 10.632 -8.178 -12.351 1.00 93.12 128 LEU A CA 1
ATOM 970 C C . LEU A 1 128 ? 12.132 -8.354 -12.615 1.00 93.12 128 LEU A C 1
ATOM 972 O O . LEU A 1 128 ? 12.538 -8.553 -13.755 1.00 93.12 128 LEU A O 1
ATOM 976 N N . LYS A 1 129 ? 12.969 -8.310 -11.571 1.00 94.00 129 LYS A N 1
ATOM 977 C CA . LYS A 1 129 ? 14.411 -8.535 -11.722 1.00 94.00 129 LYS A CA 1
ATOM 978 C C . LYS A 1 129 ? 14.716 -9.945 -12.227 1.00 94.00 129 LYS A C 1
ATOM 980 O O . LYS A 1 129 ? 15.544 -10.101 -13.116 1.00 94.00 129 LYS A O 1
ATOM 985 N N . TYR A 1 130 ? 14.050 -10.953 -11.671 1.00 94.75 130 TYR A N 1
ATOM 986 C CA . TYR A 1 130 ? 14.218 -12.340 -12.099 1.00 94.75 130 TYR A CA 1
ATOM 987 C C . TYR A 1 130 ? 13.846 -12.539 -13.572 1.00 94.75 130 TYR A C 1
ATOM 989 O O . TYR A 1 130 ? 14.559 -13.236 -14.297 1.00 94.75 130 TYR A O 1
ATOM 997 N N . ASP A 1 131 ? 12.765 -11.904 -14.017 1.00 92.75 131 ASP A N 1
ATOM 998 C CA . ASP A 1 131 ? 12.325 -11.973 -15.406 1.00 92.75 131 ASP A CA 1
ATOM 999 C C . ASP A 1 131 ? 13.297 -11.236 -16.332 1.00 92.75 131 ASP A C 1
ATOM 1001 O O . ASP A 1 131 ? 13.671 -11.771 -17.376 1.00 92.75 131 ASP A O 1
ATOM 1005 N N . LEU A 1 132 ? 13.783 -10.058 -15.928 1.00 91.19 132 LEU A N 1
ATOM 1006 C CA . LEU A 1 132 ? 14.767 -9.292 -16.696 1.00 91.19 132 LEU A CA 1
ATOM 1007 C C . LEU A 1 132 ? 16.102 -10.033 -16.839 1.00 91.19 132 LEU A C 1
ATOM 1009 O O . LEU A 1 132 ? 16.656 -10.045 -17.933 1.00 91.19 132 LEU A O 1
ATOM 1013 N N . ASP A 1 133 ? 16.584 -10.700 -15.786 1.00 93.31 133 ASP A N 1
ATOM 1014 C CA . ASP A 1 133 ? 17.839 -11.470 -15.823 1.00 93.31 133 ASP A CA 1
ATOM 1015 C C . ASP A 1 133 ? 17.757 -12.677 -16.784 1.00 93.31 133 ASP A C 1
ATOM 1017 O O . ASP A 1 133 ? 18.776 -13.142 -17.300 1.00 93.31 133 ASP A O 1
ATOM 1021 N N . LYS A 1 134 ? 16.548 -13.193 -17.044 1.00 93.50 134 LYS A N 1
ATOM 1022 C CA . LYS A 1 134 ? 16.300 -14.273 -18.013 1.00 93.50 134 LYS A CA 1
ATOM 1023 C C . LYS A 1 134 ? 16.024 -13.788 -19.433 1.00 93.50 134 LYS A C 1
ATOM 1025 O O . LYS A 1 134 ? 16.075 -14.594 -20.364 1.00 93.50 134 LYS A O 1
ATOM 1030 N N . CYS A 1 135 ? 15.674 -12.519 -19.610 1.00 88.44 135 CYS A N 1
ATOM 1031 C CA . CYS A 1 135 ? 15.299 -11.975 -20.907 1.00 88.44 135 CYS A CA 1
ATOM 1032 C C . CYS A 1 135 ? 16.532 -11.459 -21.658 1.00 88.44 135 CYS A C 1
ATOM 1034 O O . CYS A 1 135 ? 17.267 -10.612 -21.166 1.00 88.44 135 CYS A O 1
ATOM 1036 N N . ASN A 1 136 ? 16.724 -11.894 -22.906 1.00 86.81 136 ASN A N 1
ATOM 1037 C CA . ASN A 1 136 ? 17.756 -11.321 -23.782 1.00 86.81 136 ASN A CA 1
ATOM 1038 C C . ASN A 1 136 ? 17.409 -9.909 -24.280 1.00 86.81 136 ASN A C 1
ATOM 1040 O O . ASN A 1 136 ? 18.298 -9.147 -24.649 1.00 86.81 136 ASN A O 1
ATOM 1044 N N . CYS A 1 137 ? 16.119 -9.586 -24.358 1.00 82.88 137 CYS A N 1
ATOM 1045 C CA . CYS A 1 137 ? 15.607 -8.302 -24.815 1.00 82.88 137 CYS A CA 1
ATOM 1046 C C . CYS A 1 137 ? 14.295 -8.019 -24.085 1.00 82.88 137 CYS A C 1
ATOM 1048 O O . CYS A 1 137 ? 13.487 -8.928 -23.888 1.00 82.88 137 CYS A O 1
ATOM 1050 N N . PHE A 1 138 ? 14.085 -6.767 -23.697 1.00 83.31 138 PHE A N 1
ATOM 1051 C CA . PHE A 1 138 ? 12.830 -6.287 -23.138 1.00 83.31 138 PHE A CA 1
ATOM 1052 C C . PHE A 1 138 ? 12.463 -4.971 -23.814 1.00 83.31 138 PHE A C 1
ATOM 1054 O O . PHE A 1 138 ? 13.277 -4.321 -24.466 1.00 83.31 138 PHE A O 1
ATOM 1061 N N . THR A 1 139 ? 11.202 -4.590 -23.701 1.00 83.31 139 THR A N 1
ATOM 1062 C CA . THR A 1 139 ? 10.674 -3.400 -24.353 1.00 83.31 139 THR A CA 1
ATOM 1063 C C . THR A 1 139 ? 9.616 -2.799 -23.454 1.00 83.31 139 THR A C 1
ATOM 1065 O O . THR A 1 139 ? 8.775 -3.523 -22.919 1.00 83.31 139 THR A O 1
ATOM 1068 N N . ILE A 1 140 ? 9.647 -1.479 -23.292 1.00 84.44 140 ILE A N 1
ATOM 1069 C CA . ILE A 1 140 ? 8.655 -0.769 -22.489 1.00 84.44 140 ILE A CA 1
ATOM 1070 C C . ILE A 1 140 ? 7.581 -0.241 -23.435 1.00 84.44 140 ILE A C 1
ATOM 1072 O O . ILE A 1 140 ? 7.863 0.525 -24.356 1.00 84.44 140 ILE A O 1
ATOM 1076 N N . LEU A 1 141 ? 6.342 -0.671 -23.212 1.00 83.75 141 LEU A N 1
ATOM 1077 C CA . LEU A 1 141 ? 5.183 -0.183 -23.946 1.00 83.75 141 LEU A CA 1
ATOM 1078 C C . LEU A 1 141 ? 4.545 0.946 -23.144 1.00 83.75 141 LEU A C 1
ATOM 1080 O O . LEU A 1 141 ? 4.068 0.724 -22.033 1.00 83.75 141 LEU A O 1
ATOM 1084 N N . ASN A 1 142 ? 4.533 2.150 -23.709 1.00 81.00 142 ASN A N 1
ATOM 1085 C CA . ASN A 1 142 ? 3.785 3.257 -23.129 1.00 81.00 142 ASN A CA 1
ATOM 1086 C C . ASN A 1 142 ? 2.389 3.313 -23.755 1.00 81.00 142 ASN A C 1
ATOM 1088 O O . ASN A 1 142 ? 2.262 3.453 -24.977 1.00 81.00 142 ASN A O 1
ATOM 1092 N N . ASP A 1 143 ? 1.357 3.228 -22.914 1.00 81.00 143 ASP A N 1
ATOM 1093 C CA . ASP A 1 143 ? -0.013 3.489 -23.335 1.00 81.00 143 ASP A CA 1
ATOM 1094 C C . ASP A 1 143 ? -0.213 5.000 -23.492 1.00 81.00 143 ASP A C 1
ATOM 1096 O O . ASP A 1 143 ? -0.196 5.765 -22.529 1.00 81.00 143 ASP A O 1
ATOM 1100 N N . ALA A 1 144 ? -0.383 5.436 -24.733 1.00 80.88 144 ALA A N 1
ATOM 1101 C CA . ALA A 1 144 ? -0.690 6.814 -25.089 1.00 80.88 144 ALA A CA 1
ATOM 1102 C C . ALA A 1 144 ? -2.083 6.933 -25.713 1.00 80.88 144 ALA A C 1
ATOM 1104 O O . ALA A 1 144 ? -2.347 7.827 -26.531 1.00 80.88 144 ALA A O 1
ATOM 1105 N N . SER A 1 145 ? -2.965 5.997 -25.365 1.00 82.12 145 SER A N 1
ATOM 1106 C CA . SER A 1 145 ? -4.347 6.010 -25.807 1.00 82.12 145 SER A CA 1
ATOM 1107 C C . SER A 1 145 ? -5.050 7.281 -25.337 1.00 82.12 145 SER A C 1
ATOM 1109 O O . SER A 1 145 ? -4.979 7.667 -24.172 1.00 82.12 145 SER A O 1
ATOM 1111 N N . ASN A 1 146 ? -5.766 7.936 -26.249 1.00 83.00 146 ASN A N 1
ATOM 1112 C CA . ASN A 1 146 ? -6.667 9.037 -25.914 1.00 83.00 146 ASN A CA 1
ATOM 1113 C C . ASN A 1 146 ? -8.003 8.827 -26.636 1.00 83.00 146 ASN A C 1
ATOM 1115 O O . ASN A 1 146 ? -8.017 8.279 -27.735 1.00 83.00 146 ASN A O 1
ATOM 1119 N N . HIS A 1 147 ? -9.112 9.239 -26.010 1.00 74.31 147 HIS A N 1
ATOM 1120 C CA . HIS A 1 147 ? -10.459 9.301 -26.605 1.00 74.31 147 HIS A CA 1
ATOM 1121 C C . HIS A 1 147 ? -10.821 8.133 -27.548 1.00 74.31 147 HIS A C 1
ATOM 1123 O O . HIS A 1 147 ? -11.227 8.334 -28.689 1.00 74.31 147 HIS A O 1
ATOM 1129 N N . GLY A 1 148 ? -10.665 6.892 -27.074 1.00 76.75 148 GLY A N 1
ATOM 1130 C CA . GLY A 1 148 ? -11.029 5.686 -27.832 1.00 76.75 148 GLY A CA 1
ATOM 1131 C C . GLY A 1 148 ? -10.032 5.267 -28.918 1.00 76.75 148 GLY A C 1
ATOM 1132 O O . GLY A 1 148 ? -10.185 4.191 -29.492 1.00 76.75 148 GLY A O 1
ATOM 1133 N N . ASN A 1 149 ? -8.986 6.054 -29.169 1.00 70.25 149 ASN A N 1
ATOM 1134 C CA . ASN A 1 149 ? -7.902 5.691 -30.068 1.00 70.25 149 ASN A CA 1
ATOM 1135 C C . ASN A 1 149 ? -6.766 5.030 -29.279 1.00 70.25 149 ASN A C 1
ATOM 1137 O O . ASN A 1 149 ? -6.090 5.697 -28.492 1.00 70.25 149 ASN A O 1
ATOM 1141 N N . LYS A 1 150 ? -6.562 3.723 -29.488 1.00 78.69 150 LYS A N 1
ATOM 1142 C CA . LYS A 1 150 ? -5.502 2.968 -28.814 1.00 78.69 150 LYS A CA 1
ATOM 1143 C C . LYS A 1 150 ? -4.156 3.232 -29.479 1.00 78.69 150 LYS A C 1
ATOM 1145 O O . LYS A 1 150 ? -3.968 2.870 -30.638 1.00 78.69 150 LYS A O 1
ATOM 1150 N N . LYS A 1 151 ? -3.222 3.853 -28.756 1.00 80.94 151 LYS A N 1
ATOM 1151 C CA . LYS A 1 151 ? -1.863 4.128 -29.247 1.00 80.94 151 LYS A CA 1
ATOM 1152 C C . LYS A 1 151 ? -0.858 3.551 -28.268 1.00 80.94 151 LYS A C 1
ATOM 1154 O O . LYS A 1 151 ? -0.845 3.943 -27.109 1.00 80.94 151 LYS A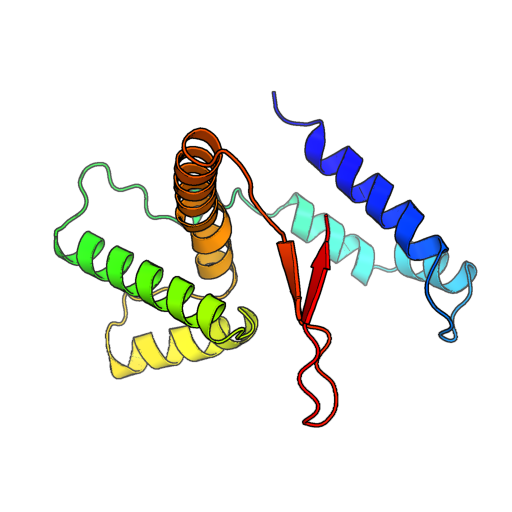 O 1
ATOM 1159 N N . ILE A 1 152 ? -0.017 2.647 -28.752 1.00 80.38 152 ILE A N 1
ATOM 1160 C CA . ILE A 1 152 ? 1.056 2.042 -27.968 1.00 80.38 152 ILE A CA 1
ATOM 1161 C C . ILE A 1 152 ? 2.367 2.422 -28.642 1.00 80.38 152 ILE A C 1
ATOM 1163 O O . ILE A 1 152 ? 2.548 2.152 -29.830 1.00 80.38 152 ILE A O 1
ATOM 1167 N N . TYR A 1 153 ? 3.265 3.057 -27.895 1.00 77.94 153 TYR A N 1
ATOM 1168 C CA . TYR A 1 153 ? 4.610 3.364 -28.373 1.00 77.94 153 TYR A CA 1
ATOM 1169 C C . TYR A 1 153 ? 5.613 2.426 -27.715 1.00 77.94 153 TYR A C 1
ATOM 1171 O O . TYR A 1 153 ? 5.567 2.214 -26.502 1.00 77.94 153 TYR A O 1
ATOM 1179 N N . LEU A 1 154 ? 6.526 1.891 -28.524 1.00 74.75 154 LEU A N 1
ATOM 1180 C CA . LEU A 1 154 ? 7.713 1.215 -28.027 1.00 74.75 154 LEU A CA 1
ATOM 1181 C C . LEU A 1 154 ? 8.730 2.256 -27.572 1.00 74.75 154 LEU A C 1
ATOM 1183 O O . LEU A 1 154 ? 9.115 3.127 -28.352 1.00 74.75 154 LEU A O 1
ATOM 1187 N N . ILE A 1 155 ? 9.194 2.126 -26.337 1.00 67.88 155 ILE A N 1
ATOM 1188 C CA . ILE A 1 155 ? 10.423 2.762 -25.881 1.00 67.88 155 ILE A CA 1
ATOM 1189 C C . ILE A 1 155 ? 11.514 1.694 -26.003 1.00 67.88 155 ILE A C 1
ATOM 1191 O O . ILE A 1 155 ? 11.459 0.672 -25.310 1.00 67.88 155 ILE A O 1
ATOM 1195 N N . VAL A 1 156 ? 12.422 1.919 -26.960 1.00 56.09 156 VAL A N 1
ATOM 1196 C CA . VAL A 1 156 ? 13.645 1.133 -27.209 1.00 56.09 156 VAL A CA 1
ATOM 1197 C C . VAL A 1 156 ? 14.787 1.718 -26.395 1.00 56.09 156 VAL A C 1
ATOM 1199 O O . VAL A 1 156 ? 14.913 2.964 -26.403 1.00 56.09 156 VAL A O 1
#

Foldseek 3Di:
DPPPPVVVVVVVVVVVVVPDDPDPDDPVVVVVVCVDPVVVVVVVCVVPDDDLVVVDDDDPDDDPVNVVLVVVLLVVLVVCVVVVHQLQVQQVVQVVCLVPPNVPNDNGSSNSVCSCVVPVVVVVVVVVVVVVVVDPDDWDWDFPDDDPRTDTDTDD

Secondary structure (DSSP, 8-state):
---SHHHHHHHHHHHHHTTS--SS--HHHHHHHHHSHHHHHHHHHHHHPPPGGGSS---SS--HHHHHHHHHHHHHHHHHHHTT--GGGHHHHHHHHHHHT-TT----HHHHHHHIIIIIHHHHHHHHHHHHHH-S---EEEE--BTTB--EEEE-